Protein AF-A0A447KNW6-F1 (afdb_monomer_lite)

Foldseek 3Di:
DDDDPVVCVVQPQAQPDPPPSHRHDDDDPDQADDAPDVVHRDPGGGDDDDDPDD

Organism: Serratia odorifera (NCBI:txid618)

pLDDT: mean 77.58, std 13.87, range [37.53, 92.81]

InterPro domains:
  IPR015421 Pyridoxal phosphate-dependent transferase, major domain [G3DSA:3.40.640.10] (1-54)

Secondary structure (DSSP, 8-state):
-PPPHHHHHHHTTTT--TTT--SSPP----SB---SBTTB--S-SB--S-----

Structure (mmCIF, N/CA/C/O backbone):
data_AF-A0A447KNW6-F1
#
_entry.id   AF-A0A447KNW6-F1
#
loop_
_atom_site.group_PDB
_atom_site.id
_atom_site.type_symbol
_atom_site.label_atom_id
_atom_site.label_alt_id
_atom_site.label_comp_id
_atom_site.label_asym_id
_atom_site.label_entity_id
_atom_site.label_seq_id
_atom_site.pdbx_PDB_ins_code
_atom_site.Cartn_x
_atom_site.Cartn_y
_atom_site.Cartn_z
_atom_site.occupancy
_atom_site.B_iso_or_equiv
_atom_site.auth_seq_id
_atom_site.auth_comp_id
_atom_site.auth_asym_id
_atom_site.auth_atom_id
_atom_site.pdbx_PDB_model_num
ATOM 1 N N . MET A 1 1 ? -28.237 9.845 5.881 1.00 60.31 1 MET A N 1
ATOM 2 C CA . MET A 1 1 ? -27.893 8.999 7.048 1.00 60.31 1 MET A CA 1
ATOM 3 C C . MET A 1 1 ? -26.442 9.250 7.425 1.00 60.31 1 MET A C 1
ATOM 5 O O . MET A 1 1 ? -25.554 8.828 6.695 1.00 60.31 1 MET A O 1
ATOM 9 N N . THR A 1 2 ? -26.198 9.957 8.526 1.00 83.56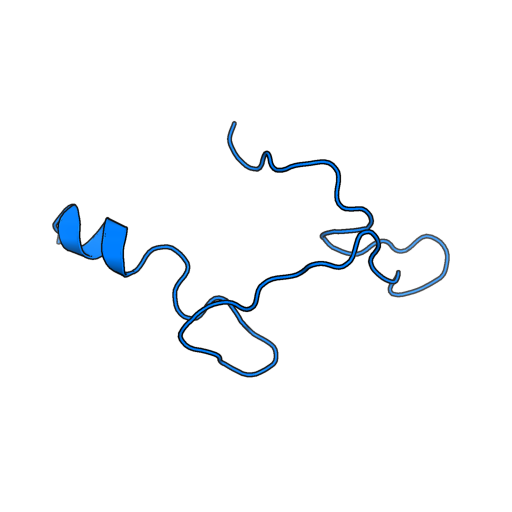 2 THR A N 1
ATOM 10 C CA . THR A 1 2 ? -24.842 10.177 9.050 1.00 83.56 2 THR A CA 1
ATOM 11 C C . THR A 1 2 ? -24.358 8.894 9.723 1.00 83.56 2 THR A C 1
ATOM 13 O O . THR A 1 2 ? -25.035 8.363 10.605 1.00 83.56 2 THR A O 1
ATOM 16 N N . ARG A 1 3 ? -23.222 8.345 9.278 1.00 82.81 3 ARG A N 1
ATOM 17 C CA . ARG A 1 3 ? -22.629 7.152 9.901 1.00 82.81 3 ARG A CA 1
ATOM 18 C C . ARG A 1 3 ? -22.024 7.527 11.256 1.00 82.81 3 ARG A C 1
ATOM 20 O O . ARG A 1 3 ? -21.475 8.612 11.410 1.00 82.81 3 ARG A O 1
ATOM 27 N N . LYS A 1 4 ? -22.112 6.621 12.235 1.00 92.81 4 LYS A N 1
ATOM 28 C CA . LYS A 1 4 ? -21.473 6.808 13.546 1.00 92.81 4 LYS A CA 1
ATOM 29 C C . LYS A 1 4 ? -19.941 6.806 13.382 1.00 92.81 4 LYS A C 1
ATOM 31 O O . LYS A 1 4 ? -19.444 6.020 12.571 1.00 92.81 4 LYS A O 1
ATOM 36 N N . PRO A 1 5 ? -19.183 7.591 14.171 1.00 90.94 5 PRO A N 1
ATOM 37 C CA . PRO A 1 5 ? -17.720 7.658 14.070 1.00 90.94 5 PRO A CA 1
ATOM 38 C C . PRO A 1 5 ? -17.048 6.290 14.258 1.00 90.94 5 PRO A C 1
ATOM 40 O O . PRO A 1 5 ? -16.132 5.950 13.518 1.00 90.94 5 PRO A O 1
ATOM 43 N N . ALA A 1 6 ? -17.579 5.446 15.149 1.00 90.75 6 ALA A N 1
ATOM 44 C CA . ALA A 1 6 ? -17.106 4.071 15.329 1.00 90.75 6 ALA A CA 1
ATOM 45 C C . ALA A 1 6 ? -17.192 3.231 14.038 1.00 90.75 6 ALA A C 1
ATOM 47 O O . ALA A 1 6 ? -16.319 2.420 13.754 1.00 90.75 6 ALA A O 1
ATOM 48 N N . THR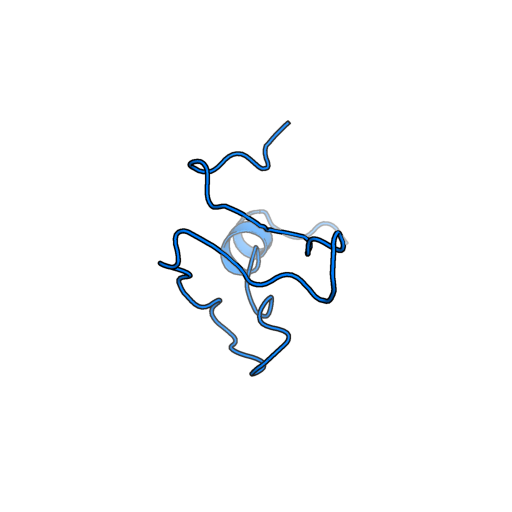 A 1 7 ? -18.226 3.441 13.219 1.00 87.69 7 THR A N 1
ATOM 49 C CA . THR A 1 7 ? -18.390 2.732 11.943 1.00 87.69 7 THR A CA 1
ATOM 50 C C . THR A 1 7 ? -17.405 3.222 10.887 1.00 87.69 7 THR A C 1
ATOM 52 O O . THR A 1 7 ? -16.987 2.435 10.043 1.00 87.69 7 THR A O 1
ATOM 55 N N . ILE A 1 8 ? -17.050 4.507 10.919 1.00 87.88 8 ILE A N 1
ATOM 56 C CA . ILE A 1 8 ? -16.053 5.087 10.015 1.00 87.88 8 ILE A CA 1
ATOM 57 C C . ILE A 1 8 ? -14.674 4.526 10.366 1.00 87.88 8 ILE A C 1
ATOM 59 O O . ILE A 1 8 ? -14.017 3.977 9.489 1.00 87.88 8 ILE A O 1
ATOM 63 N N . ALA A 1 9 ? -14.297 4.555 11.647 1.00 86.44 9 ALA A N 1
ATOM 64 C CA . ALA A 1 9 ? -13.006 4.055 12.118 1.00 86.44 9 ALA A CA 1
ATOM 65 C C . ALA A 1 9 ? -12.766 2.579 11.755 1.00 86.44 9 ALA A C 1
ATOM 67 O O . ALA A 1 9 ? -11.689 2.233 11.288 1.00 86.44 9 ALA A O 1
ATOM 68 N N . VAL A 1 10 ? -13.778 1.718 11.916 1.00 84.50 10 VAL A N 1
ATOM 69 C CA . VAL A 1 10 ? -13.645 0.278 11.627 1.00 84.50 10 VAL A CA 1
ATOM 70 C C . VAL A 1 10 ? -13.621 -0.026 10.127 1.00 84.50 10 VAL A C 1
ATOM 72 O O . VAL A 1 10 ? -13.039 -1.024 9.726 1.00 84.50 10 VAL A O 1
ATOM 75 N N . ARG A 1 11 ? -14.270 0.789 9.285 1.00 84.38 11 ARG A N 1
ATOM 76 C CA . ARG A 1 11 ? -14.386 0.517 7.838 1.00 84.38 11 ARG A CA 1
ATOM 77 C C . ARG A 1 11 ? -13.369 1.258 6.981 1.00 84.38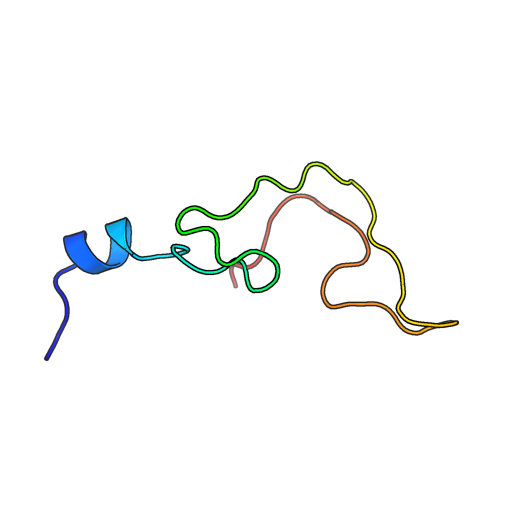 11 ARG A C 1
ATOM 79 O O . ARG A 1 11 ? -13.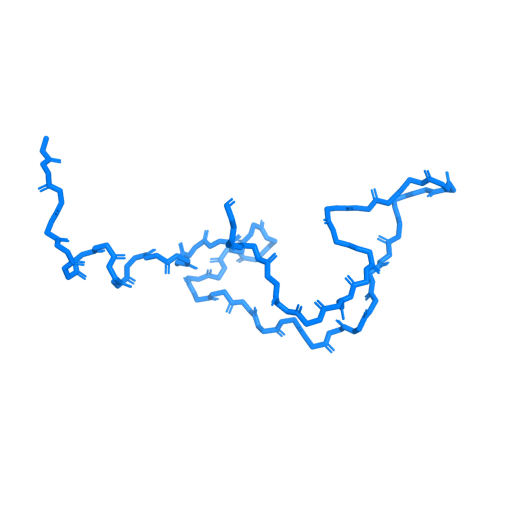230 0.915 5.811 1.00 84.38 11 ARG A O 1
ATOM 86 N N . SER A 1 12 ? -12.707 2.273 7.526 1.00 83.19 12 SER A N 1
ATOM 87 C CA . SER A 1 12 ? -11.690 3.034 6.806 1.00 83.19 12 SER A CA 1
ATOM 88 C C . SER A 1 12 ? -10.546 2.108 6.389 1.00 83.19 12 SER A C 1
ATOM 90 O O . SER A 1 12 ? -9.911 1.497 7.243 1.00 83.19 12 SER A O 1
ATOM 92 N N . GLY A 1 13 ? -10.309 1.984 5.081 1.00 78.31 13 GLY A N 1
ATOM 93 C CA . GLY A 1 13 ? -9.246 1.147 4.512 1.00 78.31 13 GLY A CA 1
ATOM 94 C C . GLY A 1 13 ? -9.563 -0.349 4.381 1.00 78.31 13 GLY A C 1
ATOM 95 O O . GLY A 1 13 ? -8.712 -1.094 3.911 1.00 78.31 13 GLY A O 1
ATOM 96 N N . LEU A 1 14 ? -10.760 -0.817 4.763 1.00 86.06 14 LEU A N 1
ATOM 97 C CA . LEU A 1 14 ? -11.167 -2.204 4.495 1.00 86.06 14 LEU A CA 1
ATOM 98 C C . LEU A 1 14 ? -11.615 -2.380 3.039 1.00 86.06 14 LEU A C 1
ATOM 100 O O . LEU A 1 14 ? -12.353 -1.544 2.517 1.00 86.06 14 LEU A O 1
ATOM 104 N N . ASN A 1 15 ? -11.285 -3.530 2.443 1.00 83.38 15 ASN A N 1
ATOM 105 C CA . ASN A 1 15 ? -11.567 -3.886 1.041 1.00 83.38 15 ASN A CA 1
ATOM 106 C C . ASN A 1 15 ? -10.932 -2.941 0.005 1.00 83.38 15 ASN A C 1
ATOM 108 O O . ASN A 1 15 ? -11.510 -2.707 -1.053 1.00 83.38 15 ASN A O 1
ATOM 112 N N . ASP A 1 16 ? -9.763 -2.385 0.318 1.00 81.81 16 ASP A N 1
ATOM 113 C CA . ASP A 1 16 ? -9.012 -1.528 -0.607 1.00 81.81 16 ASP A CA 1
ATOM 114 C C . ASP A 1 16 ? -8.164 -2.338 -1.612 1.00 81.81 16 ASP A C 1
ATOM 116 O O . ASP A 1 16 ? -7.790 -1.846 -2.673 1.00 81.81 16 ASP A O 1
ATOM 120 N N . ASP A 1 17 ? -7.906 -3.620 -1.321 1.00 83.75 17 ASP A N 1
ATOM 121 C CA . ASP A 1 17 ? -7.159 -4.507 -2.213 1.00 83.75 17 ASP A CA 1
ATOM 122 C C . ASP A 1 17 ? -7.992 -4.920 -3.438 1.00 83.75 17 ASP A C 1
ATOM 124 O O . ASP A 1 17 ? -8.816 -5.836 -3.384 1.00 83.75 17 ASP A O 1
ATOM 128 N N . GLN A 1 18 ? -7.733 -4.267 -4.571 1.00 83.25 18 GLN A N 1
ATOM 129 C CA . GLN A 1 18 ? -8.380 -4.566 -5.852 1.00 83.25 18 GLN A CA 1
ATOM 130 C C . GLN A 1 18 ? -7.811 -5.805 -6.560 1.00 83.25 18 GLN A C 1
ATOM 132 O O . GLN A 1 18 ? -8.437 -6.298 -7.499 1.00 83.25 18 GLN A O 1
ATOM 137 N N . GLN A 1 19 ? -6.639 -6.307 -6.154 1.00 84.56 19 GLN A N 1
ATOM 138 C CA . GLN A 1 19 ? -5.977 -7.414 -6.847 1.00 84.56 19 GLN A CA 1
ATOM 139 C C . GLN A 1 19 ? -6.498 -8.772 -6.376 1.00 84.56 19 GLN A C 1
ATOM 141 O O . GLN A 1 19 ? -6.799 -9.629 -7.208 1.00 84.56 19 GLN A O 1
ATOM 146 N N . PHE A 1 20 ? -6.605 -8.974 -5.061 1.00 84.38 20 PHE A N 1
ATOM 147 C CA . PHE A 1 20 ? -7.061 -10.245 -4.487 1.00 84.38 20 PHE A CA 1
ATOM 148 C C . PHE A 1 20 ? -8.366 -10.122 -3.693 1.00 84.38 20 PHE A C 1
ATOM 150 O O . PHE A 1 20 ? -8.904 -11.137 -3.251 1.00 84.38 20 PHE A O 1
ATOM 157 N N . GLY A 1 21 ? -8.913 -8.911 -3.540 1.00 84.31 21 GLY A N 1
ATOM 158 C CA . GLY A 1 21 ? -10.158 -8.694 -2.806 1.00 84.31 21 GLY A CA 1
ATOM 159 C C . GLY A 1 21 ? -10.007 -8.940 -1.305 1.00 84.31 21 GLY A C 1
ATOM 160 O O . GLY A 1 21 ? -10.971 -9.341 -0.648 1.00 84.31 21 GLY A O 1
ATOM 161 N N . CYS A 1 22 ? -8.803 -8.755 -0.752 1.00 81.44 22 CYS A N 1
ATOM 162 C CA . CYS A 1 22 ? -8.576 -8.948 0.674 1.00 81.44 22 CYS A CA 1
ATOM 163 C C . CYS A 1 22 ? -9.404 -7.947 1.492 1.00 81.44 22 CYS A C 1
ATOM 165 O O . CYS A 1 22 ? -9.346 -6.734 1.285 1.00 81.44 22 CYS A O 1
ATOM 167 N N . VAL A 1 23 ? -10.147 -8.459 2.480 1.00 84.88 23 VAL A N 1
ATOM 168 C CA . VAL A 1 23 ? -10.940 -7.617 3.393 1.00 84.88 23 VAL A CA 1
ATOM 169 C C . VAL A 1 23 ? -10.037 -6.674 4.189 1.00 84.88 23 VAL A C 1
ATOM 171 O O . VAL A 1 23 ? -10.388 -5.517 4.411 1.00 84.88 23 VAL A O 1
ATOM 174 N N . VAL A 1 24 ? -8.867 -7.166 4.599 1.00 85.25 24 VAL A N 1
ATOM 175 C CA . VAL A 1 24 ? -7.816 -6.385 5.258 1.00 85.25 24 VAL A CA 1
ATOM 176 C C . VAL A 1 24 ? -6.740 -6.059 4.217 1.00 85.25 24 VAL A C 1
ATOM 178 O O . VAL A 1 24 ? -6.276 -6.988 3.554 1.00 85.25 24 VAL A O 1
ATOM 181 N N . PRO A 1 25 ? -6.334 -4.786 4.060 1.00 83.38 25 PRO A N 1
ATOM 182 C CA . PRO A 1 25 ? -5.348 -4.401 3.057 1.00 83.38 25 PRO A CA 1
ATOM 183 C C . PRO A 1 25 ? -3.967 -5.014 3.363 1.00 83.38 25 PRO A C 1
ATOM 185 O O . PRO A 1 25 ? -3.569 -5.083 4.533 1.00 83.38 25 PRO A O 1
ATOM 188 N N . PRO A 1 26 ? -3.221 -5.463 2.338 1.00 82.06 26 PRO A N 1
ATOM 189 C CA . PRO A 1 26 ? -1.887 -6.027 2.509 1.00 82.06 26 PRO A CA 1
ATOM 190 C C . PRO A 1 26 ? -0.855 -4.962 2.912 1.00 82.06 26 PRO A C 1
ATOM 192 O O . PRO A 1 26 ? -0.987 -3.777 2.610 1.00 82.06 26 PRO A O 1
ATOM 195 N N . ILE A 1 27 ? 0.219 -5.392 3.580 1.00 84.88 27 ILE A N 1
ATOM 196 C CA . ILE A 1 27 ? 1.333 -4.511 3.954 1.00 84.88 27 ILE A CA 1
ATOM 197 C C . ILE A 1 27 ? 2.362 -4.500 2.817 1.00 84.88 27 ILE A C 1
ATOM 199 O O . ILE A 1 27 ? 3.081 -5.478 2.609 1.00 84.88 27 ILE A O 1
ATOM 203 N N . HIS A 1 28 ? 2.465 -3.383 2.098 1.00 84.12 28 HIS A N 1
ATOM 204 C CA . HIS A 1 28 ? 3.467 -3.198 1.048 1.00 84.12 28 HIS A CA 1
ATOM 205 C C . HIS A 1 28 ? 4.811 -2.771 1.650 1.00 84.12 28 HIS A C 1
ATOM 207 O O . HIS A 1 28 ? 5.007 -1.617 2.021 1.00 84.12 28 HIS A O 1
ATOM 213 N N . LEU A 1 29 ? 5.749 -3.715 1.743 1.00 83.31 29 LEU A N 1
ATOM 214 C CA . LEU A 1 29 ? 7.119 -3.471 2.222 1.00 83.31 29 LEU A CA 1
ATOM 215 C C . LEU A 1 29 ? 8.111 -3.163 1.090 1.00 83.31 29 LEU A C 1
ATOM 217 O O . LEU A 1 29 ? 9.306 -3.018 1.340 1.00 83.31 29 LEU A O 1
ATOM 221 N N . SER A 1 30 ? 7.630 -3.084 -0.153 1.00 81.69 30 SER A N 1
ATOM 222 C CA . SER A 1 30 ? 8.481 -2.738 -1.286 1.00 81.69 30 SER A CA 1
ATOM 223 C C . SER A 1 30 ? 8.896 -1.271 -1.208 1.00 81.69 30 SER A C 1
ATOM 225 O O . SER A 1 30 ? 8.071 -0.376 -1.005 1.00 81.69 30 SER A O 1
ATOM 227 N N . SER A 1 31 ? 10.187 -1.016 -1.385 1.00 74.50 31 SER A N 1
ATOM 228 C CA . SER A 1 31 ? 10.730 0.340 -1.474 1.00 74.50 31 SER A CA 1
ATOM 229 C C . SER A 1 31 ? 10.469 0.981 -2.837 1.00 74.50 31 SER A C 1
ATOM 231 O O . SER A 1 31 ? 10.410 2.206 -2.933 1.00 74.50 31 SER A O 1
ATOM 233 N N . THR A 1 32 ? 10.290 0.169 -3.881 1.00 79.25 32 THR A N 1
ATOM 234 C CA . THR A 1 32 ? 10.094 0.619 -5.262 1.00 79.25 32 THR A CA 1
ATOM 235 C C . THR A 1 32 ? 8.946 -0.136 -5.925 1.00 79.25 32 THR A C 1
ATOM 237 O O . THR A 1 32 ? 8.609 -1.260 -5.534 1.00 79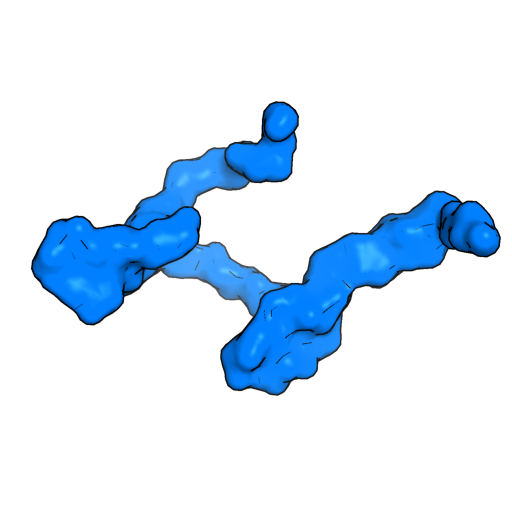.25 32 THR A O 1
ATOM 240 N N . TYR A 1 33 ? 8.343 0.478 -6.936 1.00 83.31 33 TYR A N 1
ATOM 241 C CA . TYR A 1 33 ? 7.266 -0.113 -7.724 1.00 83.31 33 TYR A CA 1
ATOM 242 C C . TYR A 1 33 ? 7.618 -0.046 -9.212 1.00 83.31 33 TYR A C 1
ATOM 244 O O . TYR A 1 33 ? 8.353 0.835 -9.654 1.00 83.31 33 TYR A O 1
ATOM 252 N N . ASN A 1 34 ? 7.126 -1.011 -9.990 1.00 83.00 34 ASN A N 1
ATOM 253 C CA . ASN A 1 34 ? 7.405 -1.060 -11.423 1.00 83.00 34 ASN A CA 1
ATOM 254 C C . ASN A 1 34 ? 6.583 -0.016 -12.194 1.00 83.00 34 ASN A C 1
ATOM 256 O O . ASN A 1 34 ? 5.426 0.251 -11.865 1.00 83.00 34 ASN A O 1
ATOM 260 N N . PHE A 1 35 ? 7.168 0.490 -13.271 1.00 85.69 35 PHE A N 1
ATOM 261 C CA . PHE A 1 35 ? 6.518 1.343 -14.251 1.00 85.69 35 PHE A CA 1
ATOM 262 C C . PHE A 1 35 ? 5.675 0.473 -15.187 1.00 85.69 35 PHE A C 1
ATOM 264 O O . PHE A 1 35 ? 5.907 -0.728 -15.344 1.00 85.69 35 PHE A O 1
ATOM 271 N N . THR A 1 36 ? 4.653 1.062 -15.796 1.00 87.81 36 THR A N 1
ATOM 272 C CA . THR A 1 36 ? 3.827 0.336 -16.771 1.00 87.81 36 THR A CA 1
ATOM 273 C C . THR A 1 36 ? 4.532 0.237 -18.125 1.00 87.81 36 THR A C 1
ATOM 275 O O . THR A 1 36 ? 4.389 -0.776 -18.803 1.00 87.81 36 THR A O 1
ATOM 278 N N . ASP A 1 37 ? 5.328 1.249 -18.482 1.00 84.56 37 ASP A N 1
ATOM 279 C CA . ASP A 1 37 ? 6.143 1.319 -19.700 1.00 84.56 37 ASP A CA 1
ATOM 280 C C . ASP A 1 37 ? 7.278 2.356 -19.520 1.00 84.56 37 ASP A C 1
ATOM 282 O O . ASP A 1 37 ? 7.374 3.015 -18.476 1.00 84.56 37 ASP A O 1
ATOM 286 N N . PHE A 1 38 ? 8.135 2.535 -20.529 1.00 84.12 38 PHE A N 1
ATOM 287 C CA . PHE A 1 38 ? 9.178 3.559 -20.546 1.00 84.12 38 PHE A CA 1
ATOM 288 C C . PHE A 1 38 ? 8.584 4.944 -20.256 1.00 84.12 38 PHE A C 1
ATOM 290 O O . PHE A 1 38 ? 7.720 5.437 -20.980 1.00 84.12 38 PHE A O 1
ATOM 297 N N . ASN A 1 39 ? 9.075 5.576 -19.187 1.00 80.94 39 ASN A N 1
ATOM 298 C CA . ASN A 1 39 ? 8.612 6.881 -18.712 1.00 80.94 39 ASN A CA 1
ATOM 299 C C . ASN A 1 39 ? 7.109 6.932 -18.335 1.00 80.94 39 ASN A C 1
ATOM 301 O O . ASN A 1 39 ? 6.499 7.998 -18.397 1.00 80.94 39 ASN A O 1
ATOM 305 N N . GLN A 1 40 ? 6.512 5.796 -17.940 1.00 84.88 40 GLN A N 1
ATOM 306 C CA . GLN A 1 40 ? 5.121 5.700 -17.467 1.00 84.88 40 GLN A CA 1
ATOM 307 C C . GLN A 1 40 ? 5.036 5.157 -16.022 1.00 84.88 40 GLN A C 1
ATOM 309 O O . GLN A 1 40 ? 4.797 3.957 -15.825 1.00 84.88 40 GLN A O 1
ATOM 314 N N . PRO A 1 41 ? 5.247 6.022 -15.011 1.00 82.31 41 PRO A N 1
ATOM 315 C CA . PRO A 1 41 ? 5.079 5.678 -13.598 1.00 82.31 41 PRO A CA 1
ATOM 316 C C . PRO A 1 41 ? 3.648 5.245 -13.234 1.00 82.31 41 PRO A C 1
ATOM 318 O O . PRO A 1 41 ? 2.683 5.576 -13.928 1.00 82.31 41 PRO A O 1
ATOM 321 N N . ARG A 1 42 ? 3.502 4.503 -12.133 1.00 81.31 42 ARG A N 1
ATOM 322 C CA . ARG A 1 42 ? 2.199 4.148 -11.538 1.00 81.31 42 ARG A CA 1
ATOM 323 C C . ARG A 1 42 ? 1.815 5.178 -10.468 1.00 81.31 42 ARG A C 1
ATOM 325 O O . ARG A 1 42 ? 2.483 6.182 -10.273 1.00 81.31 42 A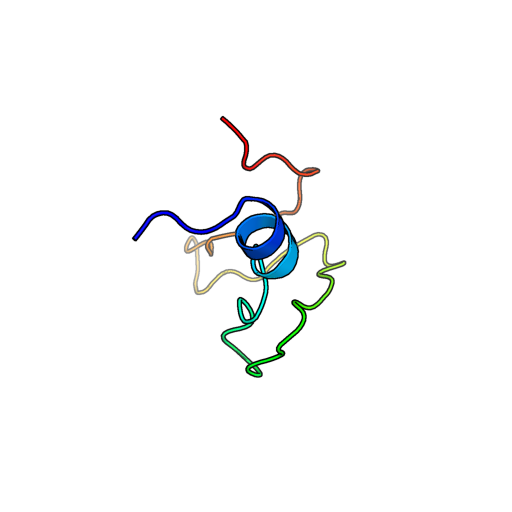RG A O 1
ATOM 332 N N . ALA A 1 43 ? 0.709 4.943 -9.758 1.00 81.88 43 ALA A N 1
ATOM 333 C CA . ALA A 1 43 ? 0.285 5.815 -8.654 1.00 81.88 43 ALA A CA 1
ATOM 334 C C . ALA A 1 43 ? 1.341 5.926 -7.533 1.00 81.88 43 ALA A C 1
ATOM 336 O O . ALA A 1 43 ? 1.400 6.930 -6.826 1.00 81.88 43 ALA A O 1
ATOM 337 N N . HIS A 1 44 ? 2.179 4.898 -7.390 1.00 77.00 44 HIS A N 1
ATOM 338 C CA . HIS A 1 44 ? 3.335 4.877 -6.508 1.00 77.00 44 HIS A CA 1
ATOM 339 C C . HIS A 1 44 ? 4.519 4.317 -7.293 1.00 77.00 44 HIS A C 1
ATOM 341 O O . HIS A 1 44 ? 4.383 3.251 -7.885 1.00 77.00 44 HIS A O 1
ATOM 347 N N . ASP A 1 45 ? 5.661 5.005 -7.262 1.00 72.44 45 ASP A N 1
ATOM 348 C CA . ASP A 1 45 ? 6.893 4.587 -7.961 1.00 72.44 45 ASP A CA 1
ATOM 349 C C . ASP A 1 45 ? 8.041 4.307 -6.994 1.00 72.44 45 ASP A C 1
ATOM 351 O O . ASP A 1 45 ? 8.875 3.422 -7.191 1.00 72.44 45 ASP A O 1
ATOM 355 N N . TYR A 1 46 ? 8.049 5.050 -5.897 1.00 71.38 46 TYR A N 1
ATOM 356 C CA . TYR A 1 46 ? 8.972 4.916 -4.791 1.00 71.38 46 TYR A CA 1
ATOM 357 C C . TYR A 1 46 ? 8.172 5.094 -3.507 1.00 71.38 46 TYR A C 1
ATOM 359 O O . TYR A 1 46 ? 7.187 5.834 -3.495 1.00 71.38 46 TYR A O 1
ATOM 367 N N . SER A 1 47 ? 8.593 4.436 -2.434 1.00 61.03 47 SER A N 1
ATOM 368 C CA . SER A 1 47 ? 8.054 4.668 -1.096 1.00 61.03 47 SER A CA 1
ATOM 369 C C . SER A 1 47 ? 8.931 5.691 -0.352 1.00 61.03 47 SER A C 1
ATOM 371 O O . SER A 1 47 ? 9.815 5.281 0.403 1.00 61.03 47 SER A O 1
ATOM 373 N N . PRO A 1 48 ? 8.744 7.020 -0.495 1.00 59.25 48 PRO A N 1
ATOM 374 C CA . PRO A 1 48 ? 9.115 7.928 0.579 1.00 59.25 48 PRO A CA 1
ATOM 375 C C . PRO A 1 48 ? 8.100 7.737 1.717 1.00 59.25 48 PRO A C 1
ATOM 377 O O . PRO A 1 48 ? 6.918 7.501 1.467 1.00 59.25 48 PRO A O 1
ATOM 380 N N . ALA A 1 49 ? 8.564 7.761 2.969 1.00 49.94 49 ALA A N 1
ATOM 381 C CA . ALA A 1 49 ? 7.729 7.572 4.155 1.00 49.94 49 ALA A CA 1
ATOM 382 C C . ALA A 1 49 ? 6.398 8.336 4.039 1.00 49.94 49 ALA A C 1
ATOM 384 O O . ALA A 1 49 ? 6.402 9.505 3.668 1.00 49.94 49 ALA A O 1
ATOM 385 N N . ARG A 1 50 ? 5.291 7.636 4.339 1.00 45.41 50 ARG A N 1
ATOM 386 C CA . ARG A 1 50 ? 3.916 8.147 4.468 1.00 45.41 50 ARG A CA 1
ATOM 387 C C . ARG A 1 50 ? 3.820 9.675 4.507 1.00 45.41 50 ARG A C 1
ATOM 389 O O . ARG A 1 50 ? 4.204 10.258 5.513 1.00 45.41 50 ARG A O 1
ATOM 396 N N . GLN A 1 51 ? 3.163 10.261 3.507 1.00 38.03 51 GLN A N 1
ATOM 397 C CA . GLN A 1 51 ? 2.122 11.251 3.780 1.00 38.03 51 GLN A CA 1
ATOM 398 C C . GLN A 1 51 ? 1.143 11.380 2.599 1.00 38.03 51 GLN A C 1
ATOM 400 O O . GLN A 1 51 ? 1.443 12.080 1.635 1.00 38.03 51 GLN A O 1
ATOM 405 N N . PRO A 1 52 ? -0.048 10.764 2.667 1.00 44.53 52 PRO A N 1
ATOM 406 C CA . PRO A 1 52 ? -1.224 11.243 1.969 1.00 44.53 52 PRO A CA 1
ATOM 407 C C . PRO A 1 52 ? -2.149 11.901 2.999 1.00 44.53 52 PRO A C 1
ATOM 409 O O . PRO A 1 52 ? -3.216 11.381 3.270 1.00 44.53 52 PRO A O 1
ATOM 412 N N . ASP A 1 53 ? -1.705 12.996 3.617 1.00 43.31 53 ASP A N 1
ATOM 413 C CA . ASP A 1 53 ? -2.541 13.833 4.484 1.00 43.31 53 ASP A CA 1
ATOM 414 C C . ASP A 1 53 ? -2.098 15.298 4.322 1.00 43.31 53 ASP A C 1
ATOM 416 O O . ASP A 1 53 ? -1.223 15.796 5.042 1.00 43.31 53 ASP A O 1
ATOM 420 N N . ALA A 1 54 ? -2.679 15.953 3.315 1.00 37.53 54 ALA A N 1
ATOM 421 C CA . ALA A 1 54 ? -2.938 17.390 3.247 1.00 37.53 54 ALA A CA 1
ATOM 422 C C . ALA A 1 54 ? -4.242 17.598 2.467 1.00 37.53 54 ALA A C 1
ATOM 424 O O . ALA A 1 54 ? -4.375 16.974 1.388 1.00 37.53 54 ALA A O 1
#

Sequence (54 aa):
MTRKPATIAVRSGLNDDQQFGCVVPPIHLSSTYNFTDFNQPRAHDYSPARQPDA

Radius of gyration: 15.09 Å; chains: 1; bounding box: 39×28×36 Å